Protein AF-A0A556N361-F1 (afdb_monomer)

pLDDT: mean 70.81, std 18.89, range [29.47, 94.56]

Foldseek 3Di:
DDPVVQAQWFFQKKWKWWDADDQQKIFIWIWTATPVRDIATPPRDPPPDDPPPDPVVVPPDPTPTPTPGPVPDRFGFHWWKAAPPDPDGIWTAGPQAKIWGAPGIDPRNPVPGYIDIDNHPVRVCVVRNPRIDTPVPDDD

Mean predicted aligned error: 10.27 Å

Organism: NCBI:txid2597671

Secondary structure (DSSP, 8-state):
--GGGGTTPBEEEEEEEEEEETTTEEEEEEEEEETTS-EEEETT---SS-----TTSTTSSS--------TT---BEEEEEEETT--PPPEEEETTS-EEEEE-EETTS-S-SEEEEESSHHHHHHHHTT-EEEGGG---

Solvent-accessible surface area (backbone atoms only — not comparable to full-atom values): 8177 Å² total; per-residue (Å²): 134,66,79,72,78,51,50,69,41,36,50,67,42,42,43,36,44,48,48,79,44,97,87,32,44,22,33,18,42,32,35,41,26,34,72,89,71,52,69,44,58,44,56,80,58,96,54,99,64,89,72,83,79,57,79,73,72,66,76,73,55,99,47,64,64,59,70,65,76,53,95,82,57,70,45,21,30,61,45,41,40,37,48,78,86,49,97,60,70,49,27,45,30,26,69,76,37,36,33,35,32,54,28,53,66,21,83,76,44,72,73,65,24,14,87,42,74,33,77,29,63,69,63,46,32,72,76,67,50,83,59,54,45,47,57,88,73,61,84,130

Radius of gyration: 15.3 Å; Cα contacts (8 Å, |Δi|>4): 273; chains: 1; bounding box: 38×43×36 Å

Structure (mmCIF, N/CA/C/O backbone):
data_AF-A0A556N361-F1
#
_entry.id   AF-A0A556N361-F1
#
loop_
_atom_site.group_PDB
_atom_site.id
_atom_site.type_symbol
_atom_site.label_atom_id
_atom_site.label_alt_id
_atom_site.label_comp_id
_atom_site.label_asym_id
_atom_site.label_entity_id
_atom_site.label_seq_id
_atom_site.pdbx_PDB_ins_code
_atom_site.Cartn_x
_atom_site.Cartn_y
_atom_site.Cartn_z
_atom_site.occupancy
_atom_site.B_iso_or_equiv
_atom_site.auth_seq_id
_atom_site.auth_comp_id
_atom_site.auth_asym_id
_atom_site.auth_atom_id
_atom_site.pdbx_PDB_model_num
ATOM 1 N N . MET A 1 1 ? 2.061 -8.707 14.171 1.00 50.41 1 MET A N 1
ATOM 2 C CA . MET A 1 1 ? 0.744 -8.714 13.501 1.00 50.41 1 MET A CA 1
ATOM 3 C C . MET A 1 1 ? 0.913 -9.377 12.143 1.00 50.41 1 MET A C 1
ATOM 5 O O . MET A 1 1 ? 1.932 -9.116 11.518 1.00 50.41 1 MET A O 1
ATOM 9 N N . THR A 1 2 ? 0.021 -10.272 11.708 1.00 61.09 2 THR A N 1
ATOM 10 C CA . THR A 1 2 ? 0.129 -10.872 10.363 1.00 61.09 2 THR A CA 1
ATOM 11 C C . THR A 1 2 ? -0.505 -9.929 9.341 1.00 61.09 2 THR A C 1
ATOM 13 O O . THR A 1 2 ? -1.578 -9.408 9.628 1.00 61.09 2 THR A O 1
ATOM 16 N N . PRO A 1 3 ? 0.078 -9.715 8.151 1.00 68.75 3 PRO A N 1
ATOM 17 C CA . PRO A 1 3 ? -0.496 -8.830 7.126 1.00 68.75 3 PRO A CA 1
ATOM 18 C C . PRO A 1 3 ? -1.960 -9.152 6.739 1.00 68.75 3 PRO A C 1
ATOM 20 O O . PRO A 1 3 ? -2.693 -8.285 6.283 1.00 68.75 3 PRO A O 1
ATOM 23 N N . HIS A 1 4 ? -2.424 -10.376 7.017 1.00 73.75 4 HIS A N 1
ATOM 24 C CA . HIS A 1 4 ? -3.798 -10.836 6.789 1.00 73.75 4 HIS A CA 1
ATOM 25 C C . HIS A 1 4 ? -4.862 -10.071 7.582 1.00 73.75 4 HIS A C 1
ATOM 27 O O . HIS A 1 4 ? -5.999 -9.990 7.131 1.00 73.75 4 HIS A O 1
ATOM 33 N N . HIS A 1 5 ? -4.527 -9.515 8.752 1.00 80.69 5 HIS A N 1
ATOM 34 C CA . HIS A 1 5 ? -5.510 -8.785 9.562 1.00 80.69 5 HIS A CA 1
ATOM 35 C C . HIS A 1 5 ? -5.978 -7.479 8.905 1.00 80.69 5 HIS A C 1
ATOM 37 O O . HIS A 1 5 ? -6.962 -6.915 9.365 1.00 80.69 5 HIS A O 1
ATOM 43 N N . LEU A 1 6 ? -5.268 -7.004 7.873 1.00 83.38 6 LEU A N 1
ATOM 44 C CA . LEU A 1 6 ? -5.554 -5.763 7.151 1.00 83.38 6 LEU A CA 1
ATOM 45 C C . LEU A 1 6 ? -6.659 -5.934 6.118 1.00 83.38 6 LEU A C 1
ATOM 47 O O . LEU A 1 6 ? -7.376 -4.978 5.834 1.00 83.38 6 LEU A O 1
ATOM 51 N N . ILE A 1 7 ? -6.796 -7.140 5.568 1.00 89.19 7 ILE A N 1
ATOM 52 C CA . ILE A 1 7 ? -7.736 -7.437 4.489 1.00 89.19 7 ILE A CA 1
ATOM 53 C C . ILE A 1 7 ? -9.165 -7.096 4.926 1.00 89.19 7 ILE A C 1
ATOM 55 O O . ILE A 1 7 ? -9.550 -7.313 6.073 1.00 89.19 7 ILE A O 1
ATOM 59 N N . ASP A 1 8 ? -9.928 -6.522 3.999 1.00 90.25 8 ASP A N 1
ATOM 60 C CA . ASP A 1 8 ? -11.302 -6.031 4.135 1.00 90.25 8 ASP A CA 1
ATOM 61 C C . ASP A 1 8 ? -11.539 -4.856 5.094 1.00 90.25 8 ASP A C 1
ATOM 63 O O . ASP A 1 8 ? -12.655 -4.312 5.082 1.00 90.25 8 ASP A O 1
ATOM 67 N N . ASN A 1 9 ? -10.523 -4.403 5.841 1.00 88.81 9 ASN A N 1
ATOM 68 C CA . ASN A 1 9 ? -10.622 -3.158 6.602 1.00 88.81 9 ASN A CA 1
ATOM 69 C C . ASN A 1 9 ? -10.657 -1.963 5.656 1.00 88.81 9 ASN A C 1
ATOM 71 O O . ASN A 1 9 ? -9.920 -1.889 4.663 1.00 88.81 9 ASN A O 1
ATOM 75 N N . ARG A 1 10 ? -11.496 -0.991 6.002 1.00 88.88 10 ARG A N 1
ATOM 76 C CA . ARG A 1 10 ? -11.530 0.300 5.322 1.00 88.88 10 ARG A CA 1
ATOM 77 C C . ARG A 1 10 ? -10.425 1.221 5.833 1.00 88.88 10 ARG A C 1
ATOM 79 O O . ARG A 1 10 ? -10.314 1.446 7.034 1.00 88.88 10 ARG A O 1
ATOM 86 N N . ILE A 1 11 ? -9.669 1.816 4.915 1.00 85.81 11 ILE A N 1
ATOM 87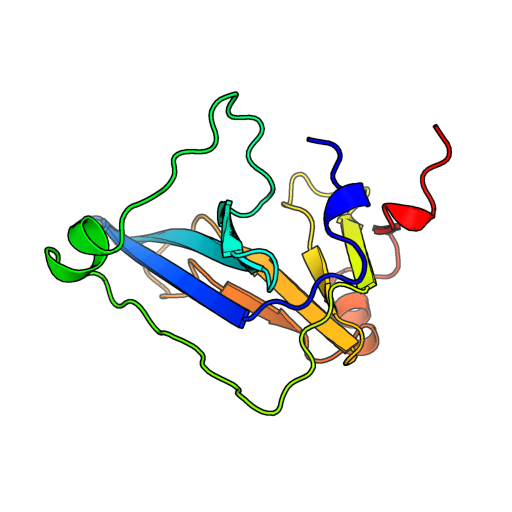 C CA . ILE A 1 11 ? -8.782 2.948 5.188 1.00 85.81 11 ILE A CA 1
ATOM 88 C C . ILE A 1 11 ? -9.646 4.207 5.311 1.00 85.81 11 ILE A C 1
ATOM 90 O O . ILE A 1 11 ? -10.424 4.533 4.412 1.00 85.81 11 ILE A O 1
ATOM 94 N N . THR A 1 12 ? -9.531 4.896 6.441 1.00 82.94 12 THR A N 1
ATOM 95 C CA . THR A 1 12 ? -10.239 6.149 6.732 1.00 82.94 12 THR A CA 1
ATOM 96 C C . THR A 1 12 ? -9.377 7.367 6.433 1.00 82.94 12 THR A C 1
ATOM 98 O O . THR A 1 12 ? -9.893 8.344 5.895 1.00 82.94 12 THR A O 1
ATOM 101 N N . HIS A 1 13 ? -8.072 7.278 6.704 1.00 78.25 13 HIS A N 1
ATOM 102 C CA . HIS A 1 13 ? -7.112 8.345 6.443 1.00 78.25 13 HIS A CA 1
ATOM 103 C C . HIS A 1 13 ? -5.802 7.788 5.893 1.00 78.25 13 HIS A C 1
ATOM 105 O O . HIS A 1 13 ? -5.373 6.687 6.244 1.00 78.25 13 HIS A O 1
ATOM 111 N N . LEU A 1 14 ? -5.166 8.586 5.042 1.00 76.06 14 LEU A N 1
ATOM 112 C CA . LEU A 1 14 ? -3.821 8.365 4.537 1.00 76.06 14 LEU A CA 1
ATOM 113 C C . LEU A 1 14 ? -3.000 9.602 4.887 1.00 76.06 14 LEU A C 1
ATOM 115 O O . LEU A 1 14 ? -3.381 10.716 4.525 1.00 76.06 14 LEU A O 1
ATOM 119 N N . PHE A 1 15 ? -1.903 9.394 5.606 1.00 75.88 15 PHE A N 1
ATOM 120 C CA . PHE A 1 15 ? -0.974 10.442 5.996 1.00 75.88 15 PHE A CA 1
ATOM 121 C C . PHE A 1 15 ? 0.357 10.217 5.306 1.00 75.88 15 PHE A C 1
ATOM 123 O O . PHE A 1 15 ? 0.875 9.105 5.274 1.00 75.88 15 PHE A O 1
ATOM 130 N N . GLU A 1 16 ? 0.931 11.297 4.813 1.00 74.12 16 GLU A N 1
ATOM 131 C CA . GLU A 1 16 ? 2.236 11.302 4.179 1.00 74.12 16 GLU A CA 1
ATOM 132 C C . GLU A 1 16 ? 3.125 12.307 4.910 1.00 74.12 16 GLU A C 1
ATOM 134 O O . GLU A 1 16 ? 2.707 13.435 5.188 1.00 74.12 16 GLU A O 1
ATOM 139 N N . ARG A 1 17 ? 4.349 11.897 5.241 1.00 75.06 17 ARG A N 1
ATOM 140 C CA . ARG A 1 17 ? 5.380 12.777 5.787 1.00 75.06 17 ARG A CA 1
ATOM 141 C C . ARG A 1 17 ? 6.543 12.831 4.812 1.00 75.06 17 ARG A C 1
ATOM 143 O O . ARG A 1 17 ? 7.297 11.875 4.687 1.00 75.06 17 ARG A O 1
ATOM 150 N N . ILE A 1 18 ? 6.704 13.976 4.157 1.00 71.94 18 ILE A N 1
ATOM 151 C CA . ILE A 1 18 ? 7.841 14.230 3.271 1.00 71.94 18 ILE A CA 1
ATOM 152 C C . ILE A 1 18 ? 8.883 15.052 4.026 1.00 71.94 18 ILE A C 1
ATOM 154 O O . ILE A 1 18 ? 8.608 16.167 4.472 1.00 71.94 18 ILE A O 1
ATOM 158 N N . THR A 1 19 ? 10.088 14.503 4.154 1.00 71.06 19 THR A N 1
ATOM 159 C CA . THR A 1 19 ? 11.258 15.202 4.686 1.00 71.06 19 THR A CA 1
ATOM 160 C C . THR A 1 19 ? 12.217 15.506 3.547 1.00 71.06 19 THR A C 1
ATOM 162 O O . THR A 1 19 ? 12.727 14.598 2.895 1.00 71.06 19 THR A O 1
ATOM 165 N N . GLN A 1 20 ? 12.498 16.788 3.331 1.00 67.12 20 GLN A N 1
ATOM 166 C CA . GLN A 1 20 ? 13.467 17.232 2.335 1.00 67.12 20 GLN A CA 1
ATOM 167 C C . GLN A 1 20 ? 14.827 17.483 2.998 1.00 67.12 20 GLN A C 1
ATOM 169 O O . GLN A 1 20 ? 14.954 18.350 3.866 1.00 67.12 20 GLN A O 1
ATOM 174 N N . GLU A 1 21 ? 15.859 16.743 2.592 1.00 63.75 21 GLU A N 1
ATOM 175 C CA . GLU A 1 21 ? 17.224 16.944 3.084 1.00 63.75 21 GLU A CA 1
ATOM 176 C C . GLU A 1 21 ? 18.013 17.946 2.224 1.00 63.75 21 GLU A C 1
ATOM 178 O O . GLU A 1 21 ? 17.868 18.034 0.998 1.00 63.75 21 GLU A O 1
ATOM 183 N N . PHE A 1 22 ? 18.913 18.696 2.873 1.00 56.69 22 PHE A N 1
ATOM 184 C CA . PHE A 1 22 ? 19.823 19.623 2.199 1.00 56.69 22 PHE A CA 1
ATOM 185 C C . PHE A 1 22 ? 20.777 18.841 1.281 1.00 56.69 22 PHE A C 1
ATOM 187 O O . PHE A 1 22 ? 21.660 18.130 1.753 1.00 56.69 22 PHE A O 1
ATOM 194 N N . GLY A 1 23 ? 20.586 18.964 -0.034 1.00 64.25 23 GLY A N 1
ATOM 195 C CA . GLY A 1 23 ? 21.242 18.117 -1.040 1.00 64.25 23 GLY A CA 1
ATOM 196 C C . GLY A 1 23 ? 20.270 17.450 -2.017 1.00 64.25 23 GLY A C 1
ATOM 197 O O . GLY A 1 23 ? 20.724 16.854 -2.991 1.00 64.25 23 GLY A O 1
ATOM 198 N N . GLY A 1 24 ? 18.956 17.597 -1.800 1.00 60.09 24 GLY A N 1
ATOM 199 C CA . GLY A 1 24 ? 17.927 17.111 -2.719 1.00 60.09 24 GLY A CA 1
ATOM 200 C C . GLY A 1 24 ? 17.670 15.615 -2.578 1.00 60.09 24 GLY A C 1
ATOM 201 O O . GLY A 1 24 ? 17.501 14.930 -3.578 1.00 60.09 24 GLY A O 1
ATOM 202 N N . LEU A 1 25 ? 17.706 15.083 -1.358 1.00 59.69 25 LEU A N 1
ATOM 203 C CA . LEU A 1 25 ? 17.155 13.761 -1.084 1.00 59.69 25 LEU A CA 1
ATOM 204 C C . LEU A 1 25 ? 15.804 13.973 -0.412 1.00 59.69 25 LEU A C 1
ATOM 206 O O . LEU A 1 25 ? 15.750 14.495 0.703 1.00 59.69 25 LEU A O 1
ATOM 210 N N . ASP A 1 26 ? 14.737 13.596 -1.105 1.00 68.25 26 ASP A N 1
ATOM 211 C CA . ASP A 1 26 ? 13.406 13.588 -0.514 1.00 68.25 26 ASP A CA 1
ATOM 212 C C . ASP A 1 26 ? 13.189 12.205 0.104 1.00 68.25 26 ASP A C 1
ATOM 214 O O . ASP A 1 26 ? 13.445 11.180 -0.541 1.00 68.25 26 ASP A O 1
ATOM 218 N N . ARG A 1 27 ? 12.758 12.181 1.365 1.00 73.56 27 ARG A N 1
ATOM 219 C CA . ARG A 1 27 ? 12.299 10.975 2.056 1.00 73.56 27 ARG A CA 1
ATOM 220 C C . ARG A 1 27 ? 10.805 11.069 2.274 1.00 73.56 27 ARG A C 1
ATOM 222 O O . ARG A 1 27 ? 10.338 12.094 2.765 1.00 73.56 27 ARG A O 1
ATOM 229 N N . GLY A 1 28 ? 10.088 10.011 1.936 1.00 73.56 28 GLY A N 1
ATOM 230 C CA . GLY A 1 28 ? 8.664 9.882 2.208 1.00 73.56 28 GLY A CA 1
ATOM 231 C C . GLY A 1 28 ? 8.434 8.820 3.269 1.00 73.56 28 GLY A C 1
ATOM 232 O O . GLY A 1 28 ? 9.117 7.803 3.245 1.00 73.56 28 GLY A O 1
ATOM 233 N N . GLU A 1 29 ? 7.497 9.082 4.172 1.00 78.81 29 GLU A N 1
ATOM 234 C CA . GLU A 1 29 ? 6.913 8.095 5.080 1.00 78.81 29 GLU A CA 1
ATOM 235 C C . GLU A 1 29 ? 5.399 8.071 4.896 1.00 78.81 29 GLU A C 1
ATOM 237 O O . GLU A 1 29 ? 4.763 9.130 4.844 1.00 78.81 29 GLU A O 1
ATOM 242 N N . LEU A 1 30 ? 4.821 6.873 4.800 1.00 78.00 30 LEU A N 1
ATOM 243 C CA . LEU A 1 30 ? 3.389 6.682 4.580 1.00 78.00 30 LEU A CA 1
ATOM 244 C C . LEU A 1 30 ? 2.730 6.024 5.794 1.00 78.00 30 LEU A C 1
ATOM 246 O O . LEU A 1 30 ? 3.199 5.008 6.298 1.00 78.00 30 LEU A O 1
ATOM 250 N N . PHE A 1 31 ? 1.593 6.562 6.228 1.00 82.56 31 PHE A N 1
ATOM 251 C CA . PHE A 1 31 ? 0.775 5.984 7.289 1.00 82.56 31 PHE A CA 1
ATOM 252 C C . PHE A 1 31 ? -0.665 5.830 6.819 1.00 82.56 31 PHE A C 1
ATOM 254 O O . PHE A 1 31 ? -1.218 6.712 6.161 1.00 82.56 31 PHE A O 1
ATOM 261 N N . ILE A 1 32 ? -1.298 4.727 7.199 1.00 82.50 32 ILE A N 1
ATOM 262 C CA . ILE A 1 32 ? -2.717 4.478 6.940 1.00 82.50 32 ILE A CA 1
ATOM 263 C C . ILE A 1 32 ? -3.454 4.321 8.263 1.00 82.50 32 ILE A C 1
ATOM 265 O O . ILE A 1 32 ? -2.963 3.653 9.170 1.00 82.50 32 ILE A O 1
ATOM 269 N N . GLN A 1 33 ? -4.636 4.921 8.372 1.00 83.69 33 GLN A N 1
ATOM 270 C CA . GLN A 1 33 ? -5.549 4.682 9.483 1.00 83.69 33 GLN A CA 1
ATOM 271 C C . GLN A 1 33 ? -6.719 3.827 9.015 1.00 83.69 33 GLN A C 1
ATOM 273 O O . GLN A 1 33 ? -7.364 4.137 8.014 1.00 83.69 33 GLN A O 1
ATOM 278 N N . LEU A 1 34 ? -7.004 2.758 9.748 1.00 85.25 34 LEU A N 1
ATOM 279 C CA . LEU A 1 34 ? -8.114 1.850 9.492 1.00 85.25 34 LEU A CA 1
ATOM 280 C C . LEU A 1 34 ? -9.385 2.312 10.217 1.00 85.25 34 LEU A C 1
ATOM 282 O O . LEU A 1 34 ? -9.344 3.093 11.166 1.00 85.25 34 LEU A O 1
ATOM 286 N N . GLU A 1 35 ? -10.542 1.800 9.805 1.00 85.50 35 GLU A N 1
ATOM 287 C CA . GLU A 1 35 ? -11.831 2.044 10.472 1.00 85.50 35 GLU A CA 1
ATOM 288 C C . GLU A 1 35 ? -11.891 1.517 11.912 1.00 85.50 35 GLU A C 1
ATOM 290 O O . GLU A 1 35 ? -12.696 1.986 12.714 1.00 85.50 35 GLU A O 1
ATOM 295 N N . THR A 1 36 ? -11.007 0.581 12.260 1.00 84.56 36 THR A N 1
ATOM 296 C CA . THR A 1 36 ? -10.793 0.111 13.635 1.00 84.56 36 THR A CA 1
ATOM 297 C C . THR A 1 36 ? -10.180 1.188 14.538 1.00 84.56 36 THR A C 1
ATOM 299 O O . THR A 1 36 ? -10.165 1.022 15.757 1.00 84.56 36 THR A O 1
ATOM 302 N N . GLY A 1 37 ? -9.678 2.284 13.956 1.00 81.81 37 GLY A N 1
ATOM 303 C CA . GLY A 1 37 ? -8.916 3.336 14.628 1.00 81.81 37 GLY A CA 1
ATOM 304 C C . GLY A 1 37 ? -7.411 3.064 14.690 1.00 81.81 37 GLY A C 1
ATOM 305 O O . GLY A 1 37 ? -6.663 3.907 15.177 1.00 81.81 37 GLY A O 1
ATOM 306 N N . GLU A 1 38 ? -6.961 1.908 14.202 1.00 83.50 38 GLU A N 1
AT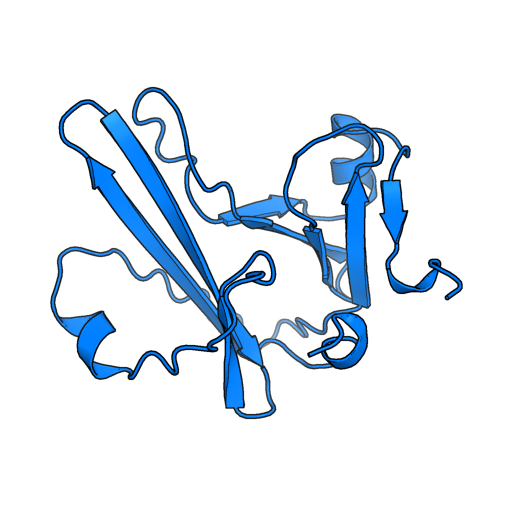OM 307 C CA . GLU A 1 38 ? -5.548 1.542 14.149 1.00 83.50 38 GLU A CA 1
ATOM 308 C C . GLU A 1 38 ? -4.798 2.338 13.074 1.00 83.50 38 GLU A C 1
ATOM 310 O O . GLU A 1 38 ? -5.267 2.434 11.941 1.00 83.50 38 GLU A O 1
ATOM 315 N N . THR A 1 39 ? -3.621 2.868 13.419 1.00 82.25 39 THR A N 1
ATOM 316 C CA . THR A 1 39 ? -2.717 3.554 12.484 1.00 82.25 39 THR A CA 1
ATOM 317 C C . THR A 1 39 ? -1.461 2.720 12.263 1.00 82.25 39 THR A C 1
ATOM 319 O O . THR A 1 39 ? -0.827 2.285 13.224 1.00 82.25 39 THR A O 1
ATOM 322 N N . ILE A 1 40 ? -1.092 2.518 11.000 1.00 79.12 40 ILE A N 1
ATOM 323 C CA . ILE A 1 40 ? -0.003 1.635 10.576 1.00 79.12 40 ILE A CA 1
ATOM 324 C C . ILE A 1 40 ? 0.962 2.413 9.683 1.00 79.12 40 ILE A C 1
ATOM 326 O O . ILE A 1 40 ? 0.532 3.059 8.730 1.00 79.12 40 ILE A O 1
ATOM 330 N N . GLU A 1 41 ? 2.261 2.320 9.973 1.00 79.25 41 GLU A N 1
ATOM 331 C CA . GLU A 1 41 ? 3.343 2.779 9.091 1.00 79.25 41 GLU A CA 1
ATOM 332 C C . GLU A 1 41 ? 3.548 1.772 7.949 1.00 79.25 41 GLU A C 1
ATOM 334 O O . GLU A 1 41 ? 3.629 0.558 8.179 1.00 79.25 41 GLU A O 1
ATOM 339 N N . PHE A 1 42 ? 3.603 2.277 6.718 1.00 72.06 42 PHE A N 1
ATOM 340 C CA . PHE A 1 42 ? 3.694 1.494 5.495 1.00 72.06 42 PHE A CA 1
ATOM 341 C C . PHE A 1 42 ? 5.027 1.741 4.768 1.00 72.06 42 PHE A C 1
ATOM 343 O O . PHE A 1 42 ? 5.422 2.897 4.653 1.00 72.06 42 PHE A O 1
ATOM 350 N N . PRO A 1 43 ? 5.674 0.691 4.224 1.00 65.12 43 PRO A N 1
ATOM 351 C CA . PRO A 1 43 ? 5.256 -0.711 4.226 1.00 65.12 43 PRO A CA 1
ATOM 352 C C . PRO A 1 43 ? 5.386 -1.314 5.611 1.00 65.12 43 PRO A C 1
ATOM 354 O O . PRO A 1 43 ? 6.293 -0.945 6.348 1.00 65.12 43 PRO A O 1
ATOM 357 N N . LEU A 1 44 ? 4.476 -2.243 5.928 1.00 64.62 44 LEU A N 1
ATOM 358 C CA . LEU A 1 44 ? 4.337 -2.903 7.230 1.00 64.62 44 LEU A CA 1
ATOM 359 C C . LEU A 1 44 ? 5.692 -3.116 7.901 1.00 64.62 44 LEU A C 1
ATOM 361 O O . LEU A 1 44 ? 6.399 -4.089 7.627 1.00 64.62 44 LEU A O 1
ATOM 365 N N . GLY A 1 45 ? 6.062 -2.165 8.753 1.00 49.00 45 GLY A N 1
ATOM 366 C CA . GLY A 1 45 ? 7.389 -2.132 9.323 1.00 49.00 45 GLY A CA 1
ATOM 367 C C . GLY A 1 45 ? 7.603 -3.384 10.157 1.00 49.00 45 GLY A C 1
ATOM 368 O O . GLY A 1 45 ? 6.941 -3.588 11.173 1.00 49.00 45 GLY A O 1
ATOM 369 N N . LEU A 1 46 ? 8.602 -4.188 9.791 1.00 37.69 46 LEU A N 1
ATOM 370 C CA . LEU A 1 46 ? 9.305 -5.122 10.679 1.00 37.69 46 LEU A CA 1
ATOM 371 C C . LEU A 1 46 ? 10.076 -4.354 11.777 1.00 37.69 46 LEU A C 1
ATOM 373 O O . LEU A 1 46 ? 11.227 -4.657 12.084 1.00 37.69 46 LEU A O 1
ATOM 377 N N . LYS A 1 47 ? 9.467 -3.329 12.372 1.00 34.72 47 LYS A N 1
ATOM 378 C CA . LYS A 1 47 ? 9.933 -2.702 13.599 1.00 34.72 47 LYS A CA 1
ATOM 379 C C . LYS A 1 47 ? 8.960 -3.125 14.678 1.00 34.72 47 LYS A C 1
ATOM 381 O O . LYS A 1 47 ? 7.767 -2.869 14.617 1.00 34.72 47 LYS A O 1
ATOM 386 N N . SER A 1 48 ? 9.506 -3.845 15.640 1.00 31.86 48 SER A N 1
ATOM 387 C CA . SER A 1 48 ? 8.849 -4.548 16.736 1.00 31.86 48 SER A CA 1
ATOM 388 C C . SER A 1 48 ? 7.978 -3.695 17.668 1.00 31.86 48 SER A C 1
ATOM 390 O O . SER A 1 48 ? 7.533 -4.215 18.683 1.00 31.86 48 SER A O 1
ATOM 392 N N . GLU A 1 49 ? 7.692 -2.434 17.356 1.00 29.47 49 GLU A N 1
ATOM 393 C CA . GLU A 1 49 ? 6.861 -1.555 18.172 1.00 29.47 49 GLU A CA 1
ATOM 394 C C . GLU A 1 49 ? 6.076 -0.611 17.251 1.00 29.47 49 GLU A C 1
ATOM 396 O O . GLU A 1 49 ? 6.637 0.304 16.648 1.00 29.47 49 GLU A O 1
ATOM 401 N N . ILE A 1 50 ? 4.766 -0.860 17.130 1.00 33.28 50 ILE A N 1
ATOM 402 C CA . ILE A 1 50 ? 3.810 0.069 16.519 1.00 33.28 50 ILE A CA 1
ATOM 403 C C . ILE A 1 50 ? 3.828 1.326 17.389 1.00 33.28 50 ILE A C 1
ATOM 405 O O . ILE A 1 50 ? 3.300 1.330 18.503 1.00 33.28 50 ILE A O 1
ATOM 409 N N . SER A 1 51 ? 4.486 2.378 16.913 1.00 31.48 51 SER A N 1
ATOM 410 C CA . SER A 1 51 ? 4.439 3.676 17.575 1.00 31.48 51 SER A CA 1
ATOM 411 C C . SER A 1 51 ? 3.094 4.306 17.240 1.00 31.48 51 SER A C 1
ATOM 413 O O . SER A 1 51 ? 2.847 4.681 16.098 1.00 31.48 51 SER A O 1
ATOM 415 N N . ILE A 1 52 ? 2.203 4.397 18.226 1.00 35.34 52 ILE A N 1
ATOM 416 C CA . ILE A 1 52 ? 0.988 5.208 18.122 1.00 35.34 52 ILE A CA 1
ATOM 417 C C . ILE A 1 52 ? 1.458 6.663 18.011 1.00 35.34 52 ILE A C 1
ATOM 419 O O . ILE A 1 52 ? 1.796 7.284 19.020 1.00 35.34 52 ILE A O 1
ATOM 423 N N . ILE A 1 53 ? 1.550 7.194 16.791 1.00 39.69 53 ILE A N 1
ATOM 424 C CA . ILE A 1 53 ? 1.899 8.599 16.576 1.00 3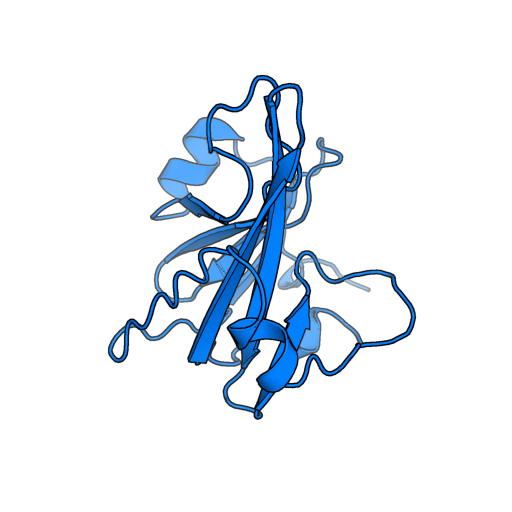9.69 53 ILE A CA 1
ATOM 425 C C . ILE A 1 53 ? 0.664 9.425 16.940 1.00 39.69 53 ILE A C 1
ATOM 427 O O . ILE A 1 53 ? -0.355 9.398 16.253 1.00 39.69 53 ILE A O 1
ATOM 431 N N . LEU A 1 54 ? 0.749 10.109 18.080 1.00 35.69 54 LEU A N 1
ATOM 432 C CA . LEU A 1 54 ? -0.269 11.033 18.566 1.00 35.69 54 LEU A CA 1
ATOM 433 C C . LEU A 1 54 ? -0.357 12.241 17.620 1.00 35.69 54 LEU A C 1
ATOM 435 O O . LEU A 1 54 ? 0.667 12.808 17.237 1.00 35.69 54 LEU A O 1
ATOM 439 N N . GLU A 1 55 ? -1.588 12.665 17.319 1.00 38.53 55 GLU A N 1
ATOM 440 C CA . GLU A 1 55 ? -1.975 13.812 16.469 1.00 38.53 55 GLU A CA 1
ATOM 441 C C . GLU A 1 55 ? -1.195 15.117 16.748 1.00 38.53 55 GLU A C 1
ATOM 443 O O . GLU A 1 55 ? -1.172 16.041 15.939 1.00 38.53 55 GLU A O 1
ATOM 448 N N . THR A 1 56 ? -0.530 15.217 17.894 1.00 34.16 56 THR A N 1
ATOM 449 C CA . THR A 1 56 ? 0.200 16.394 18.358 1.00 34.16 56 THR A CA 1
ATOM 450 C C . THR A 1 56 ? 1.585 16.589 17.724 1.00 34.16 56 THR A C 1
ATOM 452 O O . THR A 1 56 ? 2.040 17.730 17.659 1.00 34.16 56 THR A O 1
ATOM 455 N N . GLU A 1 57 ? 2.261 15.545 17.223 1.00 36.31 57 GLU A N 1
ATOM 456 C CA . GLU A 1 57 ? 3.561 15.703 16.522 1.00 36.31 57 GLU A CA 1
ATOM 457 C C . GLU A 1 57 ? 3.407 16.116 15.047 1.00 36.31 57 GLU A C 1
ATOM 459 O O . GLU A 1 57 ? 4.346 16.585 14.404 1.00 36.31 57 GLU A O 1
ATOM 464 N N . ILE A 1 58 ? 2.184 16.003 14.534 1.00 41.47 58 ILE A N 1
ATOM 465 C CA . ILE A 1 58 ? 1.771 16.283 13.157 1.00 41.47 58 ILE A CA 1
ATOM 466 C C . ILE A 1 58 ? 1.658 17.806 12.913 1.00 41.47 58 ILE A C 1
ATOM 468 O O . ILE A 1 58 ? 1.896 18.290 11.814 1.00 41.47 58 ILE A O 1
ATOM 472 N N . SER A 1 59 ? 1.404 18.611 13.950 1.00 36.97 59 SER A N 1
ATOM 473 C CA . SER A 1 59 ? 1.158 20.058 13.813 1.00 36.97 59 SER A CA 1
ATOM 474 C C . SER A 1 59 ? 2.407 20.957 13.943 1.00 36.97 59 SER A C 1
ATOM 476 O O . SER A 1 59 ? 2.279 22.182 13.865 1.00 36.97 59 SER A O 1
ATOM 478 N N . GLY A 1 60 ? 3.598 20.399 14.201 1.00 30.53 60 GLY A N 1
ATOM 479 C CA . GLY A 1 60 ? 4.750 21.158 14.720 1.00 30.53 60 GLY A CA 1
ATOM 480 C C . GLY A 1 60 ? 5.944 21.373 13.784 1.00 30.53 60 GLY A C 1
ATOM 481 O O . GLY A 1 60 ? 6.951 21.933 14.209 1.00 30.53 60 GLY A O 1
ATOM 482 N N . SER A 1 61 ? 5.910 20.916 12.537 1.00 35.34 61 SER A N 1
ATOM 483 C CA . SER A 1 61 ? 7.044 21.025 11.606 1.00 35.34 61 SER A CA 1
ATOM 484 C C . SER A 1 61 ? 6.523 21.328 10.208 1.00 35.34 61 SER A C 1
ATOM 486 O O . SER A 1 61 ? 5.361 21.058 9.932 1.00 35.34 61 SER A O 1
ATOM 488 N N . ASN A 1 62 ? 7.350 21.887 9.324 1.00 38.31 62 ASN A N 1
ATOM 489 C CA . ASN A 1 62 ? 7.002 22.242 7.935 1.00 38.31 62 ASN A CA 1
ATOM 490 C C . ASN A 1 62 ? 6.679 21.017 7.035 1.00 38.31 62 ASN A C 1
ATOM 492 O O . ASN A 1 62 ? 6.923 21.047 5.832 1.00 38.31 62 ASN A O 1
ATOM 496 N N . ASN A 1 63 ? 6.167 19.936 7.620 1.00 40.78 63 ASN A N 1
ATOM 497 C CA . ASN A 1 63 ? 5.791 18.688 6.987 1.00 40.78 63 ASN A CA 1
ATOM 498 C C . ASN A 1 63 ? 4.444 18.911 6.301 1.00 40.78 63 ASN A C 1
ATOM 500 O O . ASN A 1 63 ? 3.441 19.190 6.960 1.00 40.78 63 ASN A O 1
ATOM 504 N N . ILE A 1 64 ? 4.418 18.822 4.974 1.00 44.16 64 ILE A N 1
ATOM 505 C CA . ILE A 1 64 ? 3.161 18.827 4.229 1.00 44.16 64 ILE A CA 1
ATOM 506 C C . ILE A 1 64 ? 2.483 17.495 4.527 1.00 44.16 64 ILE A C 1
ATOM 508 O O . ILE A 1 64 ? 2.811 16.479 3.928 1.00 44.16 64 ILE A O 1
ATOM 512 N N . LEU A 1 65 ? 1.556 17.505 5.476 1.00 45.69 65 LEU A N 1
ATOM 513 C CA . LEU A 1 65 ? 0.616 16.414 5.663 1.00 45.69 65 LEU A CA 1
ATOM 514 C C . LEU A 1 65 ? -0.511 16.658 4.679 1.00 45.69 65 LEU A C 1
ATOM 516 O O . LEU A 1 65 ? -1.402 17.475 4.920 1.00 45.69 65 LEU A O 1
ATOM 520 N N . SER A 1 66 ? -0.421 16.014 3.521 1.00 46.19 66 SER A N 1
ATOM 521 C CA . SER A 1 66 ? -1.549 15.989 2.606 1.00 46.19 66 SER A CA 1
ATOM 522 C C . SER A 1 66 ? -2.522 14.921 3.108 1.00 46.19 66 SER A C 1
ATOM 524 O O . SER A 1 66 ? -2.310 13.722 2.967 1.00 46.19 66 SER A O 1
ATOM 526 N N . GLU A 1 67 ? -3.576 15.356 3.793 1.00 46.62 67 GLU A N 1
ATOM 527 C CA . GLU A 1 67 ? -4.671 14.465 4.152 1.00 46.62 67 GLU A CA 1
ATOM 528 C C . GLU A 1 67 ? -5.545 14.276 2.910 1.00 46.62 67 GLU A C 1
ATOM 530 O O . GLU A 1 67 ? -6.361 15.132 2.557 1.00 46.62 67 GLU A O 1
ATOM 535 N N . ASN A 1 68 ? -5.358 13.163 2.202 1.00 47.75 68 ASN A N 1
ATOM 536 C CA . ASN A 1 68 ? -6.252 12.804 1.107 1.00 47.75 68 ASN A CA 1
ATOM 537 C C . ASN A 1 68 ? -7.546 12.213 1.681 1.00 47.75 68 ASN A C 1
ATOM 539 O O . ASN A 1 68 ? -7.746 11.000 1.704 1.00 47.75 68 ASN A O 1
ATOM 543 N N . GLN A 1 69 ? -8.445 13.082 2.147 1.00 42.84 69 GLN A N 1
ATOM 544 C CA . GLN A 1 69 ? -9.810 12.683 2.473 1.00 42.84 69 GLN A CA 1
ATOM 545 C C . GLN A 1 69 ? -10.593 12.459 1.174 1.00 42.84 69 GLN A C 1
ATOM 547 O O . GLN A 1 69 ? -10.988 13.412 0.501 1.00 42.84 69 GLN A O 1
ATOM 552 N N . ASN A 1 70 ? -10.880 11.203 0.828 1.00 48.09 70 ASN A N 1
ATOM 553 C CA . ASN A 1 70 ? -11.967 10.900 -0.100 1.00 48.09 70 ASN A CA 1
ATOM 554 C C . ASN A 1 70 ? -13.121 10.231 0.665 1.00 48.09 70 ASN A C 1
ATOM 556 O O . ASN A 1 70 ? -13.199 9.002 0.706 1.00 48.09 70 ASN A O 1
ATOM 560 N N . PRO A 1 71 ? -14.041 11.010 1.268 1.00 42.88 71 PRO A N 1
ATOM 561 C CA . PRO A 1 71 ? -15.096 10.480 2.137 1.00 42.88 71 PRO A CA 1
ATOM 562 C C . PRO A 1 71 ? -16.048 9.489 1.436 1.00 42.88 71 PRO A C 1
ATOM 564 O O . PRO A 1 71 ? -16.747 8.735 2.116 1.00 42.88 71 PRO A O 1
ATOM 567 N N . ASN A 1 72 ? -16.048 9.456 0.096 1.00 43.22 72 ASN A N 1
ATOM 568 C CA . ASN A 1 72 ? -16.876 8.570 -0.726 1.00 43.22 72 ASN A CA 1
ATOM 569 C C . ASN A 1 72 ? -16.114 7.402 -1.364 1.00 43.22 72 ASN A C 1
ATOM 571 O O . ASN A 1 72 ? -16.752 6.538 -1.966 1.00 43.22 72 ASN A O 1
ATOM 575 N N . ALA A 1 73 ? -14.783 7.359 -1.279 1.00 59.69 73 ALA A N 1
ATOM 576 C CA . ALA A 1 73 ? -14.050 6.213 -1.787 1.00 59.69 73 ALA A CA 1
ATOM 577 C C . ALA A 1 73 ? -14.088 5.088 -0.750 1.00 59.69 73 ALA A C 1
ATOM 579 O O . ALA A 1 73 ? -13.662 5.249 0.396 1.00 59.69 73 ALA A O 1
ATOM 580 N N . ASP A 1 74 ? -14.622 3.938 -1.153 1.00 71.00 74 ASP A N 1
ATOM 581 C CA . ASP A 1 74 ? -14.562 2.711 -0.366 1.00 71.00 74 ASP A CA 1
ATOM 582 C C . ASP A 1 74 ? -13.148 2.122 -0.478 1.00 71.00 74 ASP A C 1
ATOM 584 O O . ASP A 1 74 ? -12.898 1.167 -1.214 1.00 71.00 74 ASP A O 1
ATOM 588 N N . TRP A 1 75 ? -12.182 2.766 0.184 1.00 84.38 75 TRP A N 1
ATOM 589 C CA . TRP A 1 75 ? -10.785 2.331 0.243 1.00 84.38 75 TRP A CA 1
ATOM 590 C C . TRP A 1 75 ? -10.626 1.122 1.161 1.00 84.38 75 TRP A C 1
ATOM 592 O O . TRP A 1 75 ? -9.955 1.168 2.188 1.00 84.38 75 TRP A O 1
ATOM 602 N N . ARG A 1 76 ? -11.286 0.025 0.803 1.00 90.81 76 ARG A N 1
ATOM 603 C CA . ARG A 1 76 ? -11.155 -1.256 1.489 1.00 90.81 76 ARG A CA 1
ATOM 604 C C . ARG A 1 76 ? -9.989 -2.022 0.915 1.00 90.81 76 ARG A C 1
ATOM 606 O O . ARG A 1 76 ? -9.891 -2.167 -0.304 1.00 90.81 76 ARG A O 1
ATOM 613 N N . ILE A 1 77 ? -9.135 -2.518 1.798 1.00 90.50 77 ILE A N 1
ATOM 614 C CA . ILE A 1 77 ? -7.968 -3.307 1.419 1.00 90.50 77 ILE A CA 1
ATOM 615 C C . ILE A 1 77 ? -8.456 -4.640 0.859 1.00 90.50 77 ILE A C 1
ATOM 617 O O . ILE A 1 77 ? -9.134 -5.401 1.544 1.00 90.50 77 ILE A O 1
ATOM 621 N N . LYS A 1 78 ? -8.121 -4.908 -0.399 1.00 92.19 78 LYS A N 1
ATOM 622 C CA . LYS A 1 78 ? -8.404 -6.172 -1.074 1.00 92.19 78 LYS A CA 1
ATOM 623 C C . LYS A 1 78 ? -7.258 -7.154 -0.877 1.00 92.19 78 LYS A C 1
ATOM 625 O O . LYS A 1 78 ? -7.507 -8.316 -0.582 1.00 92.19 78 LYS A O 1
ATOM 630 N N . ASP A 1 79 ? -6.021 -6.697 -1.064 1.00 91.81 79 ASP A N 1
ATOM 631 C CA . ASP A 1 79 ? -4.842 -7.558 -0.990 1.00 91.81 79 ASP A CA 1
ATOM 632 C C . ASP A 1 79 ? -3.548 -6.763 -0.785 1.00 91.81 79 ASP A C 1
ATOM 634 O O . ASP A 1 79 ? -3.524 -5.534 -0.888 1.00 91.81 79 ASP A O 1
ATOM 638 N N . LEU A 1 80 ? -2.464 -7.49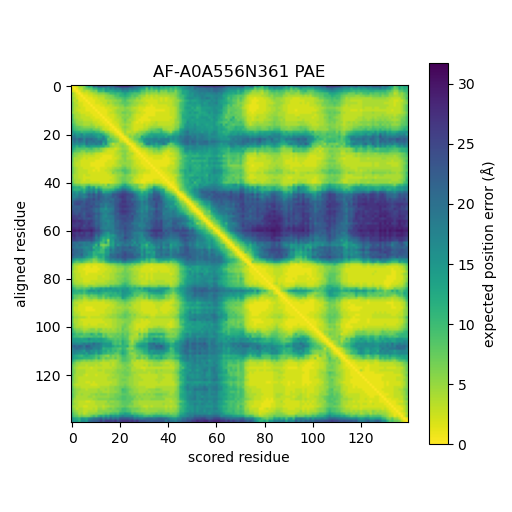7 -0.545 1.00 89.62 80 LEU A N 1
ATOM 639 C CA . LEU A 1 80 ? -1.096 -7.001 -0.625 1.00 89.62 80 LEU A CA 1
ATOM 640 C C . LEU A 1 80 ? -0.382 -7.702 -1.781 1.00 89.62 80 LEU A C 1
ATOM 642 O O . LEU A 1 80 ? -0.427 -8.926 -1.889 1.00 89.62 80 LEU A O 1
ATOM 646 N N . ILE A 1 81 ? 0.268 -6.927 -2.643 1.00 90.12 81 ILE A N 1
ATOM 647 C CA . ILE A 1 81 ? 0.976 -7.404 -3.831 1.00 90.12 81 ILE A CA 1
ATOM 648 C C . ILE A 1 81 ? 2.476 -7.209 -3.631 1.00 90.12 81 ILE A C 1
ATOM 650 O O . ILE A 1 81 ? 2.941 -6.089 -3.445 1.00 90.12 81 ILE A O 1
ATOM 654 N N . GLU A 1 82 ? 3.244 -8.289 -3.707 1.00 88.75 82 GLU A N 1
ATOM 655 C CA . GLU A 1 82 ? 4.703 -8.276 -3.599 1.00 88.75 82 GLU A CA 1
ATOM 656 C C . GLU A 1 82 ? 5.328 -8.675 -4.941 1.00 88.75 82 GLU A C 1
ATOM 658 O O . GLU A 1 82 ? 4.925 -9.660 -5.557 1.00 88.75 82 GLU A O 1
ATOM 663 N N . LEU A 1 83 ? 6.297 -7.897 -5.424 1.00 88.25 83 LEU A N 1
ATOM 664 C CA . LEU A 1 83 ? 6.998 -8.193 -6.676 1.00 88.25 83 LEU A CA 1
ATOM 665 C C . LEU A 1 83 ? 8.041 -9.296 -6.439 1.00 88.25 83 LEU A C 1
ATOM 667 O O . LEU A 1 83 ? 8.920 -9.133 -5.599 1.00 88.25 83 LEU A O 1
ATOM 671 N N . ASN A 1 84 ? 8.026 -10.376 -7.227 1.00 85.25 84 ASN A N 1
ATOM 672 C CA . ASN A 1 84 ? 8.915 -11.534 -7.003 1.00 85.25 84 ASN A CA 1
ATOM 673 C C . ASN A 1 84 ? 10.401 -11.252 -7.297 1.00 85.25 84 ASN A C 1
ATOM 675 O O . ASN A 1 84 ? 11.289 -12.012 -6.905 1.00 85.25 84 ASN A O 1
ATOM 679 N N . HIS A 1 85 ? 10.682 -10.188 -8.046 1.00 77.50 85 HIS A N 1
ATOM 680 C CA . HIS A 1 85 ? 12.016 -9.852 -8.549 1.00 77.50 85 HIS A CA 1
ATOM 681 C C . HIS A 1 85 ? 12.546 -8.514 -8.044 1.00 77.50 85 HIS A C 1
ATOM 683 O O . HIS A 1 85 ? 13.589 -8.057 -8.513 1.00 77.50 85 HIS A O 1
ATOM 689 N N . SER A 1 86 ? 11.839 -7.877 -7.112 1.00 70.62 86 SER A N 1
ATOM 690 C CA . SER A 1 86 ? 12.225 -6.574 -6.594 1.00 70.62 86 SER A CA 1
ATOM 691 C C . SER A 1 86 ? 12.410 -6.623 -5.087 1.00 70.62 86 SER A C 1
ATOM 693 O O . SER A 1 86 ? 11.583 -7.182 -4.382 1.00 70.62 86 SER A O 1
ATOM 695 N N . GLU A 1 87 ? 13.431 -5.930 -4.585 1.00 69.12 87 GLU A N 1
ATOM 696 C CA . GLU A 1 87 ? 13.513 -5.544 -3.166 1.00 69.12 87 GLU A CA 1
ATOM 697 C C . GLU A 1 87 ? 12.546 -4.384 -2.839 1.00 69.12 87 GLU A C 1
ATOM 699 O O . GLU A 1 87 ? 12.643 -3.742 -1.794 1.00 69.12 87 GLU A O 1
ATOM 704 N N . SER A 1 88 ? 11.625 -4.073 -3.760 1.00 69.56 88 SER A N 1
ATOM 705 C CA . SER A 1 88 ? 10.565 -3.098 -3.550 1.00 69.56 88 SER A CA 1
ATOM 706 C C . SER A 1 88 ? 9.618 -3.540 -2.449 1.00 69.56 88 SER A C 1
ATOM 708 O O . SER A 1 88 ? 9.309 -4.713 -2.266 1.00 69.56 88 SER A O 1
ATOM 710 N N . GLN A 1 89 ? 9.106 -2.531 -1.770 1.00 78.56 89 GLN A N 1
ATOM 711 C CA . GLN A 1 89 ? 8.057 -2.649 -0.781 1.00 78.56 89 GLN A CA 1
ATOM 712 C C . GLN A 1 89 ? 6.761 -3.194 -1.421 1.00 78.56 89 GLN A C 1
ATOM 714 O O . GLN A 1 89 ? 6.535 -2.969 -2.618 1.00 78.56 89 GLN A O 1
ATOM 719 N N . PRO A 1 90 ? 5.919 -3.923 -0.664 1.00 86.31 90 PRO A N 1
ATOM 720 C CA . PRO A 1 90 ? 4.649 -4.420 -1.179 1.00 86.31 90 PRO A CA 1
ATOM 721 C C . PRO A 1 90 ? 3.705 -3.264 -1.522 1.00 86.31 90 PRO A C 1
ATOM 723 O O . PRO A 1 90 ? 3.790 -2.186 -0.948 1.00 86.31 90 PRO A O 1
ATOM 726 N N . TYR A 1 91 ? 2.755 -3.518 -2.414 1.00 89.06 91 TYR A N 1
ATOM 727 C CA . TYR A 1 91 ? 1.665 -2.612 -2.755 1.00 89.06 91 TYR A CA 1
ATOM 728 C C . TYR A 1 91 ? 0.387 -3.028 -2.030 1.00 89.06 91 TYR A C 1
ATOM 730 O O . TYR A 1 91 ? 0.077 -4.214 -1.958 1.00 89.06 91 TYR A O 1
ATOM 738 N N . ILE A 1 92 ? -0.396 -2.065 -1.554 1.00 89.00 92 ILE A N 1
ATOM 739 C CA . ILE A 1 92 ? -1.787 -2.282 -1.150 1.00 89.00 92 ILE A CA 1
ATOM 740 C C . ILE A 1 92 ? -2.658 -2.210 -2.398 1.00 89.00 92 ILE A C 1
ATOM 742 O O . ILE A 1 92 ? -2.648 -1.199 -3.095 1.00 89.00 92 ILE A O 1
ATOM 746 N N . GLU A 1 93 ? -3.440 -3.254 -2.656 1.00 91.62 93 GLU A N 1
ATOM 747 C CA . GLU A 1 93 ? -4.533 -3.222 -3.624 1.00 91.62 93 GLU A CA 1
ATOM 748 C C . GLU A 1 93 ? -5.847 -2.963 -2.888 1.00 91.62 93 GLU A C 1
ATOM 750 O O . GLU A 1 93 ? -6.172 -3.633 -1.906 1.00 91.62 93 GLU A O 1
ATOM 755 N N . LEU A 1 94 ? -6.633 -2.013 -3.385 1.00 89.69 94 LEU A N 1
ATOM 756 C CA . LEU A 1 94 ? -7.960 -1.701 -2.872 1.00 89.69 94 LEU A CA 1
ATOM 757 C C . LEU A 1 94 ? -9.054 -2.368 -3.712 1.00 89.69 94 LEU A C 1
ATOM 759 O O . LEU A 1 94 ? -8.892 -2.613 -4.907 1.00 89.69 94 LEU A O 1
ATOM 763 N N . HIS A 1 95 ? -10.224 -2.596 -3.113 1.00 91.00 95 HIS A N 1
ATOM 764 C CA . HIS A 1 95 ? -11.401 -3.136 -3.812 1.00 91.00 95 HIS A CA 1
ATOM 765 C C . HIS A 1 95 ? -11.861 -2.261 -4.986 1.00 91.00 95 HIS A C 1
ATOM 767 O O . HIS A 1 95 ? -12.401 -2.775 -5.963 1.00 91.00 95 HIS A O 1
ATOM 773 N N . CYS A 1 96 ? -11.602 -0.951 -4.937 1.00 82.44 96 CYS A N 1
ATOM 774 C CA . CYS A 1 96 ? -11.873 -0.034 -6.046 1.00 82.44 96 CYS A CA 1
ATOM 775 C C . CYS A 1 96 ? -10.903 -0.181 -7.235 1.00 82.44 96 CYS A C 1
ATOM 777 O O . CYS A 1 96 ? -11.089 0.486 -8.250 1.00 82.44 96 CYS A O 1
ATOM 779 N N . GLY A 1 97 ? -9.885 -1.037 -7.118 1.00 86.94 97 GLY A N 1
ATOM 780 C CA . GLY A 1 97 ? -8.874 -1.290 -8.139 1.00 86.94 97 GLY A CA 1
ATOM 781 C C . GLY A 1 97 ? -7.583 -0.497 -7.952 1.00 86.94 97 GLY A C 1
ATOM 782 O O . GLY A 1 97 ? -6.572 -0.924 -8.491 1.00 86.94 97 GLY A O 1
ATOM 783 N N . LEU A 1 98 ? -7.585 0.591 -7.173 1.00 84.38 98 LEU A N 1
ATOM 784 C CA . LEU A 1 98 ? -6.387 1.393 -6.901 1.00 84.38 98 LEU A CA 1
ATOM 785 C C . LEU A 1 98 ? -5.301 0.543 -6.224 1.00 84.38 98 LEU A C 1
ATOM 787 O O . LEU A 1 98 ? -5.591 -0.194 -5.281 1.00 84.38 98 LEU A O 1
ATOM 791 N N . LEU A 1 99 ? -4.055 0.706 -6.661 1.00 89.12 99 LEU A N 1
ATOM 792 C CA . LEU A 1 99 ? -2.874 0.145 -6.014 1.00 89.12 99 LEU A CA 1
ATOM 793 C C . LEU A 1 99 ? -1.977 1.270 -5.522 1.00 89.12 99 LEU A C 1
ATOM 795 O O . LEU A 1 99 ? -1.803 2.253 -6.239 1.00 89.12 99 LEU A O 1
ATOM 799 N N . PHE A 1 100 ? -1.363 1.131 -4.352 1.00 85.31 100 PHE A N 1
ATOM 800 C CA . PHE A 1 100 ? -0.364 2.096 -3.898 1.00 85.31 100 PHE A CA 1
ATOM 801 C C . PHE A 1 100 ? 0.718 1.486 -3.009 1.00 85.31 100 PHE A C 1
ATOM 803 O O . PHE A 1 100 ? 0.522 0.437 -2.404 1.00 85.31 100 PHE A O 1
ATOM 810 N N . THR A 1 101 ? 1.859 2.162 -2.940 1.00 84.94 101 THR A N 1
ATOM 811 C CA . THR A 1 101 ? 2.983 1.865 -2.047 1.00 84.94 101 THR A CA 1
ATOM 812 C C . THR A 1 101 ? 3.613 3.169 -1.563 1.00 84.94 101 THR A C 1
ATOM 814 O O . THR A 1 101 ? 3.353 4.242 -2.112 1.00 84.94 101 THR A O 1
ATOM 817 N N . GLU A 1 102 ? 4.475 3.062 -0.560 1.00 81.56 102 GLU A N 1
ATOM 818 C CA . GLU A 1 102 ? 5.464 4.089 -0.262 1.00 81.56 102 GLU A CA 1
ATOM 819 C C . GLU A 1 102 ? 6.629 4.018 -1.276 1.00 81.56 102 GLU A C 1
ATOM 821 O O . GLU A 1 102 ? 7.077 2.948 -1.695 1.00 81.56 102 GLU A O 1
ATOM 826 N N . GLU A 1 103 ? 7.109 5.182 -1.695 1.00 77.50 103 GLU A N 1
ATOM 827 C CA . GLU A 1 103 ? 8.387 5.412 -2.355 1.00 77.50 103 GLU A CA 1
ATOM 828 C C . GLU A 1 103 ? 9.292 6.143 -1.356 1.00 77.50 103 GLU A C 1
ATOM 830 O O . GLU A 1 103 ? 9.296 7.368 -1.260 1.00 77.50 103 GLU A O 1
ATOM 835 N N . SER A 1 104 ? 10.028 5.374 -0.550 1.00 71.88 104 SER A N 1
ATOM 836 C CA . SER A 1 104 ? 10.744 5.896 0.628 1.00 71.88 104 SER A CA 1
ATOM 837 C C . SER A 1 104 ? 11.840 6.915 0.307 1.00 71.88 104 SER A C 1
ATOM 839 O O . SER A 1 104 ? 12.163 7.766 1.138 1.00 71.88 104 SER A O 1
ATOM 841 N N . VAL A 1 105 ? 12.433 6.841 -0.886 1.00 70.06 105 VAL A N 1
ATOM 842 C CA . VAL A 1 105 ? 13.529 7.718 -1.302 1.00 70.06 105 VAL A CA 1
ATOM 843 C C . VAL A 1 105 ? 13.396 8.055 -2.775 1.00 70.06 105 VAL A C 1
ATOM 845 O O . VAL A 1 105 ? 13.297 7.157 -3.609 1.00 70.06 105 VAL A O 1
ATOM 848 N N . SER A 1 106 ? 13.525 9.341 -3.099 1.00 65.94 106 SER A N 1
ATOM 849 C CA . SER A 1 106 ? 13.677 9.786 -4.479 1.00 65.94 106 SER A CA 1
ATOM 850 C C . SER A 1 106 ? 15.008 10.515 -4.692 1.00 65.94 106 SER A C 1
ATOM 852 O O . SER A 1 106 ? 15.272 11.533 -4.038 1.00 65.94 106 SER A O 1
ATOM 854 N N . PRO A 1 107 ? 15.883 10.020 -5.588 1.00 59.25 107 PRO A N 1
ATOM 855 C CA . PRO A 1 107 ? 17.135 10.694 -5.891 1.00 59.25 107 PRO A CA 1
ATOM 856 C C . PRO A 1 107 ? 16.879 12.017 -6.629 1.00 59.25 107 PRO A C 1
ATOM 858 O O . PRO A 1 107 ? 16.001 12.106 -7.482 1.00 59.25 107 PRO A O 1
ATOM 861 N N . HIS A 1 108 ? 17.708 13.026 -6.349 1.00 58.75 108 HIS A N 1
ATOM 862 C CA . HIS A 1 108 ? 17.721 14.344 -7.008 1.00 58.75 108 HIS A CA 1
ATOM 863 C C . HIS A 1 108 ? 16.550 15.293 -6.710 1.00 58.75 108 HIS A C 1
ATOM 865 O O . HIS A 1 108 ? 16.361 16.257 -7.450 1.00 58.75 108 HIS A O 1
ATOM 871 N N . GLY A 1 109 ? 15.798 15.079 -5.633 1.00 53.56 109 GLY A N 1
ATOM 872 C CA . GLY A 1 109 ? 14.840 16.071 -5.146 1.00 53.56 109 GLY A CA 1
ATOM 873 C C . GLY A 1 109 ? 13.677 16.248 -6.113 1.00 53.56 109 GLY A C 1
ATOM 874 O O . GLY A 1 109 ? 13.203 17.362 -6.333 1.00 53.56 109 GLY A O 1
ATOM 875 N N . THR A 1 110 ? 13.300 15.159 -6.792 1.00 60.47 110 THR A N 1
ATOM 876 C CA . THR A 1 110 ? 12.252 15.179 -7.816 1.00 60.47 110 THR A CA 1
ATOM 877 C C . THR A 1 110 ? 10.856 15.342 -7.213 1.00 60.47 110 THR A C 1
ATOM 879 O O . THR A 1 110 ? 9.901 15.526 -7.966 1.00 60.47 110 THR A O 1
ATOM 882 N N . GLY A 1 111 ? 10.725 15.285 -5.880 1.00 57.31 111 GLY A N 1
ATOM 883 C CA . GLY A 1 111 ? 9.445 15.305 -5.182 1.00 57.31 111 GLY A CA 1
ATOM 884 C C . GLY A 1 111 ? 8.643 14.014 -5.334 1.00 57.31 111 GLY A C 1
ATOM 885 O O . GLY A 1 111 ? 7.456 14.020 -5.038 1.00 57.31 111 GLY A O 1
ATOM 886 N N . LEU A 1 112 ? 9.255 12.928 -5.826 1.00 59.97 112 LEU A N 1
ATOM 887 C CA . LEU A 1 112 ? 8.584 11.635 -6.025 1.00 59.97 112 LEU A CA 1
ATOM 888 C C . LEU A 1 112 ? 8.659 10.713 -4.798 1.00 59.97 112 LEU A C 1
ATOM 890 O O . LEU A 1 112 ? 8.152 9.599 -4.848 1.00 59.97 112 LEU A O 1
ATOM 894 N N . ALA A 1 113 ? 9.303 11.148 -3.710 1.00 64.81 113 ALA A N 1
ATOM 895 C CA . ALA A 1 113 ? 9.310 10.384 -2.469 1.00 64.81 113 ALA A CA 1
ATOM 896 C C . ALA A 1 113 ? 7.967 10.549 -1.748 1.00 64.81 113 ALA A C 1
ATOM 898 O O . ALA A 1 113 ? 7.491 11.675 -1.609 1.00 64.81 113 ALA A O 1
ATOM 899 N N . GLY A 1 114 ? 7.399 9.444 -1.266 1.00 67.75 114 GLY A N 1
ATOM 900 C CA . GLY A 1 114 ? 6.103 9.416 -0.596 1.00 67.75 114 GLY A CA 1
ATOM 901 C C . GLY A 1 114 ? 5.111 8.468 -1.263 1.00 67.75 114 GLY A C 1
ATOM 902 O O . GLY A 1 114 ? 5.394 7.286 -1.421 1.00 67.75 114 GLY A O 1
ATOM 903 N N . PHE A 1 115 ? 3.921 8.945 -1.606 1.00 74.50 115 PHE A N 1
ATOM 904 C CA . PHE A 1 115 ? 2.829 8.119 -2.110 1.00 74.50 115 PHE A CA 1
ATOM 905 C C . PHE A 1 115 ? 2.954 7.836 -3.611 1.00 74.50 115 PHE A C 1
ATOM 907 O O . PHE A 1 115 ? 2.761 8.716 -4.454 1.00 74.50 115 PHE A O 1
ATOM 914 N N . ARG A 1 116 ? 3.173 6.568 -3.966 1.00 79.06 116 ARG A N 1
ATOM 915 C CA . ARG A 1 116 ? 3.106 6.098 -5.353 1.00 79.06 116 ARG A CA 1
ATOM 916 C C . ARG A 1 116 ? 1.853 5.266 -5.561 1.00 79.06 116 ARG A C 1
ATOM 918 O O . ARG A 1 116 ? 1.621 4.316 -4.821 1.00 79.06 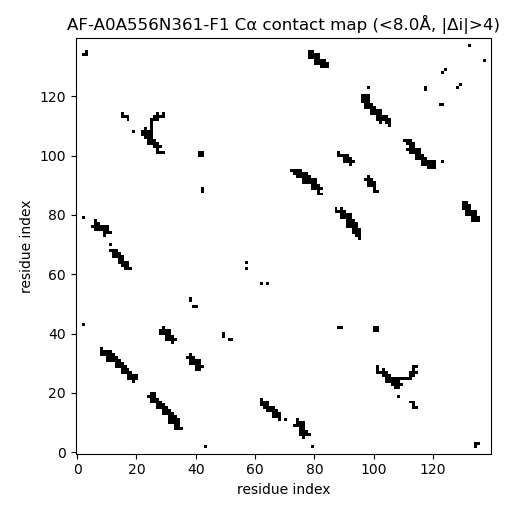116 ARG A O 1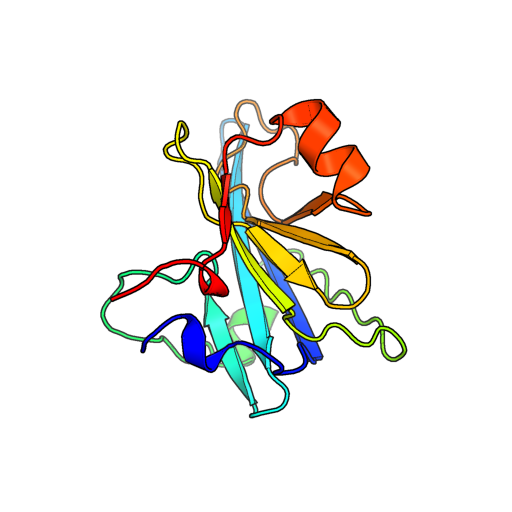
ATOM 925 N N . SER A 1 117 ? 1.080 5.560 -6.607 1.00 82.44 117 SER A N 1
ATOM 926 C CA . SER A 1 117 ? -0.146 4.815 -6.914 1.00 82.44 117 SER A CA 1
ATOM 927 C C . SER A 1 117 ? -0.351 4.506 -8.394 1.00 82.44 117 SER A C 1
ATOM 929 O O . SER A 1 117 ? 0.244 5.125 -9.275 1.00 82.44 117 SER A O 1
ATOM 931 N N . PHE A 1 118 ? -1.218 3.528 -8.643 1.00 83.81 118 PHE A N 1
ATOM 932 C CA . PHE A 1 118 ? -1.703 3.101 -9.947 1.00 83.81 118 PHE A CA 1
ATOM 933 C C . PHE A 1 118 ? -3.222 2.972 -9.889 1.00 83.81 118 PHE A C 1
ATOM 935 O O . PHE A 1 118 ? -3.756 2.375 -8.958 1.00 83.81 118 PHE A O 1
ATOM 942 N N . GLU A 1 119 ? -3.925 3.497 -10.892 1.00 82.12 119 GLU A N 1
ATOM 943 C CA . GLU A 1 119 ? -5.397 3.536 -10.890 1.00 82.12 119 GLU A CA 1
ATOM 944 C C . GLU A 1 119 ? -6.038 2.143 -10.916 1.00 82.12 119 GLU A C 1
ATOM 946 O O . GLU A 1 119 ? -7.163 1.970 -10.453 1.00 82.12 119 GLU A O 1
ATOM 951 N N . ASN A 1 120 ? -5.340 1.162 -11.492 1.00 86.12 120 ASN A N 1
ATOM 952 C CA . ASN A 1 120 ? -5.804 -0.210 -11.625 1.00 86.12 120 ASN A CA 1
ATOM 953 C C . ASN A 1 120 ? -4.644 -1.182 -11.896 1.00 86.12 120 ASN A C 1
ATOM 955 O O . ASN A 1 120 ? -3.512 -0.781 -12.193 1.00 86.12 120 ASN A O 1
ATOM 959 N N . LEU A 1 121 ? -4.961 -2.477 -11.824 1.00 92.06 121 LEU A N 1
ATOM 960 C CA . LEU A 1 121 ? -4.009 -3.564 -12.035 1.00 92.06 121 LEU A CA 1
ATOM 961 C C . LEU A 1 121 ? -3.439 -3.596 -13.462 1.00 92.06 121 LEU A C 1
ATOM 963 O O . LEU A 1 121 ? -2.277 -3.937 -13.630 1.00 92.06 121 LEU A O 1
ATOM 967 N N . GLU A 1 122 ? -4.211 -3.208 -14.482 1.00 93.94 122 GLU A N 1
ATOM 968 C CA . GLU A 1 122 ? -3.737 -3.190 -15.875 1.00 93.94 122 GLU A CA 1
ATOM 969 C C . GLU A 1 122 ? -2.585 -2.193 -16.057 1.00 93.94 122 GLU A C 1
ATOM 971 O O . GLU A 1 122 ? -1.563 -2.528 -16.656 1.00 93.94 122 GLU A O 1
ATOM 976 N N . ILE 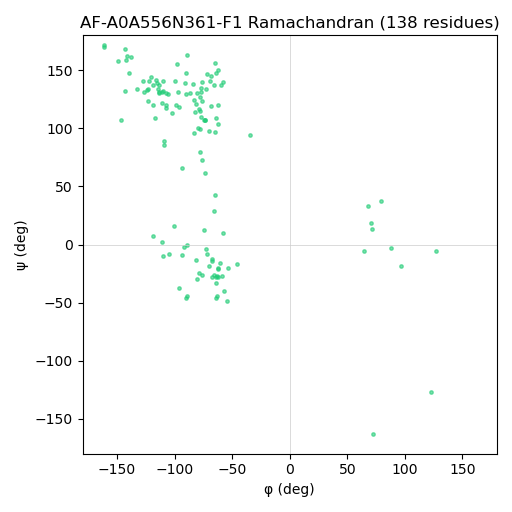A 1 123 ? -2.709 -0.988 -15.488 1.00 88.75 123 ILE A N 1
ATOM 977 C CA . ILE A 1 123 ? -1.625 -0.001 -15.512 1.00 88.75 123 ILE A CA 1
ATOM 978 C C . ILE A 1 123 ? -0.429 -0.533 -14.721 1.00 88.75 123 ILE A C 1
ATOM 980 O O . ILE A 1 123 ? 0.686 -0.481 -15.225 1.00 88.75 123 ILE A O 1
ATOM 984 N N . PHE A 1 124 ? -0.639 -1.079 -13.520 1.00 90.19 124 PHE A N 1
ATOM 985 C CA . PHE A 1 124 ? 0.440 -1.670 -12.720 1.00 90.19 124 PHE A CA 1
ATOM 986 C C . PHE A 1 124 ? 1.218 -2.752 -13.498 1.00 90.19 124 PHE A C 1
ATOM 988 O O . PHE A 1 124 ? 2.448 -2.700 -13.588 1.00 90.19 124 PHE A O 1
ATOM 995 N N . GLU A 1 125 ? 0.507 -3.686 -14.133 1.00 94.56 125 GLU A N 1
ATOM 996 C CA . GLU A 1 125 ? 1.082 -4.764 -14.944 1.00 94.56 125 GLU A CA 1
ATOM 997 C C . GLU A 1 125 ? 1.798 -4.247 -16.200 1.00 94.56 125 GLU A C 1
ATOM 999 O O . GLU A 1 125 ? 2.734 -4.887 -16.677 1.00 94.56 125 GLU A O 1
ATOM 1004 N N . ALA A 1 126 ? 1.424 -3.082 -16.735 1.00 92.94 126 ALA A N 1
ATOM 1005 C CA . ALA A 1 126 ? 2.149 -2.468 -17.846 1.00 92.94 126 ALA A CA 1
ATOM 1006 C C . ALA A 1 126 ? 3.565 -2.002 -17.448 1.00 92.94 126 ALA A C 1
ATOM 1008 O O . ALA A 1 126 ? 4.453 -1.971 -18.301 1.00 92.94 126 ALA A O 1
ATOM 1009 N N . PHE A 1 127 ? 3.790 -1.664 -16.171 1.00 87.69 127 PHE A N 1
ATOM 1010 C CA . PHE A 1 127 ? 5.107 -1.268 -15.652 1.00 87.69 127 PHE A CA 1
ATOM 1011 C C . PHE A 1 127 ? 5.932 -2.457 -15.157 1.00 87.69 127 PHE A C 1
ATOM 1013 O O . PHE A 1 127 ? 7.129 -2.520 -15.434 1.00 87.69 127 PHE A O 1
ATOM 1020 N N . PHE A 1 128 ? 5.311 -3.378 -14.416 1.00 88.19 128 PHE A N 1
ATOM 1021 C CA . PHE A 1 128 ? 6.026 -4.450 -13.712 1.00 88.19 128 PHE A CA 1
ATOM 1022 C C . PHE A 1 128 ? 5.808 -5.848 -14.300 1.00 88.19 128 PHE A C 1
ATOM 1024 O O . PHE A 1 128 ? 6.500 -6.792 -13.924 1.00 88.19 128 PHE A O 1
ATOM 1031 N N . GLY A 1 129 ? 4.873 -6.003 -15.236 1.00 91.56 129 GLY A N 1
ATOM 1032 C CA . GLY A 1 129 ? 4.420 -7.309 -15.696 1.00 91.56 129 GLY A CA 1
ATOM 1033 C C . GLY A 1 129 ? 3.550 -8.022 -14.657 1.00 91.56 129 GLY A C 1
ATOM 1034 O O . GLY A 1 129 ? 3.025 -7.420 -13.724 1.00 91.56 129 GLY A O 1
ATOM 1035 N N . LYS A 1 130 ? 3.399 -9.336 -14.840 1.00 93.38 130 LYS A N 1
ATOM 1036 C CA . LYS A 1 130 ? 2.574 -10.218 -13.993 1.00 93.38 130 LYS A CA 1
ATOM 1037 C C . LYS A 1 130 ? 3.389 -11.021 -12.984 1.00 93.38 130 LYS A C 1
ATOM 1039 O O . LYS A 1 130 ? 2.920 -12.035 -12.480 1.00 93.38 130 LYS A O 1
ATOM 1044 N N . ASP A 1 131 ? 4.631 -10.609 -12.755 1.00 90.75 131 ASP A N 1
ATOM 1045 C CA . ASP A 1 131 ? 5.565 -11.335 -11.903 1.00 90.75 131 ASP A CA 1
ATOM 1046 C C . ASP A 1 131 ? 5.527 -10.819 -10.466 1.00 90.75 131 ASP A C 1
ATOM 1048 O O . ASP A 1 131 ? 6.446 -10.179 -9.946 1.00 90.75 131 ASP A O 1
ATOM 1052 N N . TYR A 1 132 ? 4.377 -11.046 -9.854 1.00 91.69 132 TYR A N 1
ATOM 1053 C CA . TYR A 1 132 ? 4.089 -10.665 -8.489 1.00 91.69 132 TYR A CA 1
ATOM 1054 C C . TYR A 1 132 ? 3.273 -11.764 -7.823 1.00 91.69 132 TYR A C 1
ATOM 1056 O O . TYR A 1 132 ? 2.664 -12.606 -8.484 1.00 91.69 132 TYR A O 1
ATOM 1064 N N . GLN A 1 133 ? 3.246 -11.732 -6.503 1.00 90.75 133 GLN A N 1
ATOM 1065 C CA . GLN A 1 133 ? 2.444 -12.616 -5.678 1.00 90.75 133 GLN A CA 1
ATOM 1066 C C . GLN A 1 133 ? 1.481 -11.798 -4.830 1.00 90.75 133 GLN A C 1
ATOM 1068 O O . GLN A 1 133 ? 1.798 -10.699 -4.370 1.00 90.75 133 GLN A O 1
ATOM 1073 N N . ARG A 1 134 ? 0.286 -12.342 -4.636 1.00 91.19 134 ARG A N 1
ATOM 1074 C CA . ARG A 1 134 ? -0.694 -11.816 -3.693 1.00 91.19 134 ARG A CA 1
ATOM 1075 C C . ARG A 1 134 ? -0.500 -12.487 -2.348 1.00 91.19 134 ARG A C 1
ATOM 1077 O O . ARG A 1 134 ? -0.333 -13.704 -2.285 1.00 91.19 134 ARG A O 1
ATOM 1084 N N . LEU A 1 135 ? -0.590 -11.719 -1.271 1.00 86.31 135 LEU A N 1
ATOM 1085 C CA . LEU A 1 135 ? -0.546 -12.271 0.078 1.00 86.31 135 LEU A CA 1
ATOM 1086 C C . LEU A 1 135 ? -1.643 -13.325 0.283 1.00 86.31 135 LEU A C 1
ATOM 1088 O O . LEU A 1 135 ? -1.382 -14.356 0.895 1.00 86.31 135 LEU A O 1
ATOM 1092 N N . SER A 1 136 ? -2.845 -13.090 -0.250 1.00 84.06 136 SER A N 1
ATOM 1093 C CA . SER A 1 136 ? -3.963 -14.040 -0.161 1.00 84.06 136 SER A CA 1
ATOM 1094 C C . SER A 1 136 ? -3.698 -15.393 -0.844 1.00 84.06 136 SER A C 1
ATOM 1096 O O . SER A 1 136 ? -4.339 -16.389 -0.506 1.00 84.06 136 SER A O 1
ATOM 1098 N N . GLU A 1 137 ? -2.749 -15.447 -1.782 1.00 85.62 137 GLU A N 1
ATOM 1099 C CA . GLU A 1 137 ? -2.359 -16.653 -2.522 1.00 85.62 137 GLU A CA 1
ATOM 1100 C C . GLU A 1 137 ? -1.182 -17.395 -1.865 1.00 85.62 137 GLU A C 1
ATOM 1102 O O . GLU A 1 137 ? -0.871 -18.527 -2.244 1.00 85.62 137 GLU A O 1
ATOM 1107 N N . MET A 1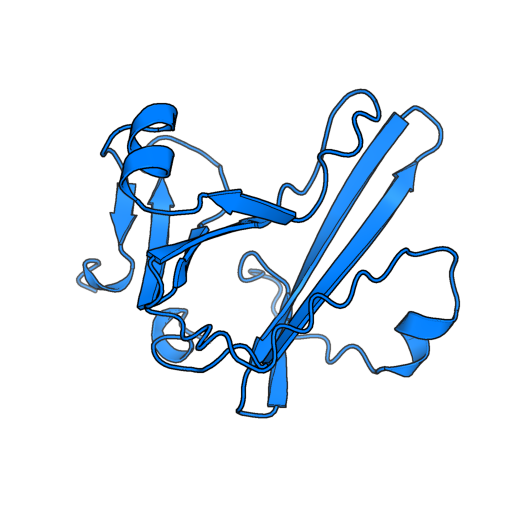 138 ? -0.540 -16.795 -0.857 1.00 74.50 138 MET A N 1
ATOM 1108 C CA . MET A 1 138 ? 0.528 -17.437 -0.097 1.00 74.50 138 MET A CA 1
ATOM 1109 C C . MET A 1 138 ? -0.051 -18.506 0.833 1.00 74.50 138 MET A C 1
ATOM 1111 O O . MET A 1 138 ? -0.666 -18.218 1.859 1.00 74.50 138 MET A O 1
ATOM 1115 N N . VAL A 1 139 ? 0.169 -19.772 0.484 1.00 57.84 139 VAL A N 1
ATOM 1116 C CA . VAL A 1 139 ? -0.158 -20.908 1.352 1.00 57.84 139 VAL A CA 1
ATOM 1117 C C . VAL A 1 139 ? 0.941 -21.043 2.415 1.00 57.84 139 VAL A C 1
ATOM 1119 O O . VAL A 1 139 ? 2.093 -21.295 2.062 1.00 57.84 139 VAL A O 1
ATOM 1122 N N . PHE A 1 140 ? 0.590 -20.871 3.694 1.00 52.41 140 PHE A N 1
ATOM 1123 C CA . PHE A 1 140 ? 1.469 -21.138 4.847 1.00 52.41 140 PHE A CA 1
ATOM 1124 C C . PHE A 1 140 ? 1.407 -22.602 5.289 1.00 52.41 140 PHE A C 1
ATOM 1126 O O . PHE A 1 140 ? 0.294 -23.182 5.268 1.00 52.41 140 PHE A O 1
#

Sequence (140 aa):
MTPHHLIDNRITHLFERITQEFGGLDRGELFIQLETGETIEFPLGLKSEISIILETEISGSNNILSENQNPNADWRIKDLIELNHSESQPYIELHCGLLFTEESVSPHGTGLAGFRSFENLEIFEAFFGKDYQRLSEMVF

Nearest PDB structures (foldseek):
  4h83-assembly3_C  TM=7.694E-01  e=2.407E+00  marine actinobacterium PHSC20C1
  2o56-assembly1_G  TM=5.507E-01  e=2.677E+00  Salmonella enterica subsp. enterica serovar Typhimurium str. LT2
  2o56-assembly1_C  TM=4.866E-01  e=2.164E+00  Salmonella 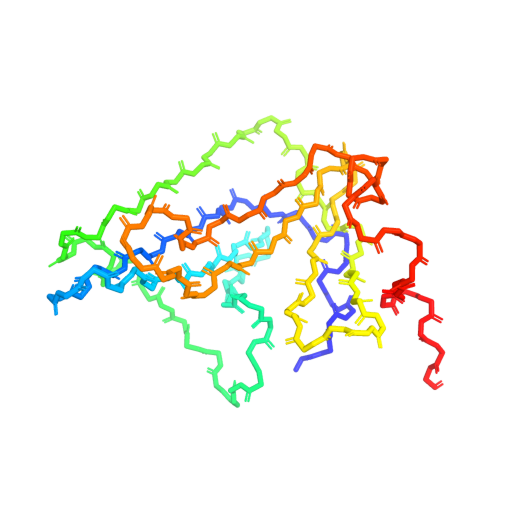enterica subsp. enterica serovar Typhimurium str. LT2
  4dkn-assembly1_A  TM=3.732E-01  e=1.415E+00  Branchiostoma floridae
  3e5t-assembly1_A-2  TM=4.292E-01  e=5.939E+00  Entacmaea quadricolor